Protein AF-A0A5C1AI32-F1 (afdb_monomer)

Solvent-accessible surface area (backbone atoms only — not comparable to full-atom values): 6242 Å² total; per-residue (Å²): 136,88,76,76,49,71,49,80,45,78,56,98,88,44,65,34,40,37,45,49,73,67,99,48,79,82,48,52,63,57,48,34,58,49,41,44,53,32,41,76,69,62,34,30,32,32,39,60,59,55,89,51,68,67,60,36,50,53,51,53,53,38,42,44,71,46,40,33,42,76,42,78,92,31,67,92,43,70,50,28,42,30,38,44,50,95,57,75,82,74,72,76,68,80,81,75,74,88,76,84,79,92,131

Structure (mmCIF, N/CA/C/O backbone):
data_AF-A0A5C1AI32-F1
#
_entry.id   AF-A0A5C1AI32-F1
#
loop_
_atom_site.group_PDB
_atom_site.id
_atom_site.type_symbol
_atom_site.label_atom_id
_atom_site.label_alt_id
_atom_site.label_comp_id
_atom_site.label_asym_id
_atom_site.label_entity_id
_atom_site.label_seq_id
_atom_site.pdbx_PDB_ins_code
_atom_site.Cartn_x
_atom_site.Cartn_y
_atom_site.Cartn_z
_atom_site.occupancy
_atom_site.B_iso_or_equiv
_atom_site.auth_seq_id
_atom_site.auth_comp_id
_atom_site.auth_asym_id
_atom_site.auth_atom_id
_atom_site.pdbx_PDB_model_num
ATOM 1 N N . MET A 1 1 ? 3.330 16.317 -13.501 1.00 47.47 1 MET A N 1
ATOM 2 C CA . MET A 1 1 ? 2.469 16.044 -12.332 1.00 47.47 1 MET A CA 1
ATOM 3 C C . MET A 1 1 ? 1.729 14.743 -12.610 1.00 47.47 1 MET A C 1
ATOM 5 O O . MET A 1 1 ? 0.763 14.748 -13.367 1.00 47.47 1 MET A O 1
ATOM 9 N N . LEU A 1 2 ? 2.267 13.618 -12.137 1.00 49.69 2 LEU A N 1
ATOM 10 C CA . LEU A 1 2 ? 1.591 12.323 -12.233 1.00 49.69 2 LEU A CA 1
ATOM 11 C C . LEU A 1 2 ? 0.435 12.323 -11.227 1.00 49.69 2 LEU A C 1
ATOM 13 O O . LEU A 1 2 ? 0.541 12.910 -10.159 1.00 49.69 2 LEU A O 1
ATOM 17 N N . ARG A 1 3 ? -0.708 11.748 -11.600 1.00 57.22 3 ARG A N 1
ATOM 18 C CA . ARG A 1 3 ? -1.841 11.559 -10.691 1.00 57.22 3 ARG A CA 1
ATOM 19 C C . ARG A 1 3 ? -1.962 10.067 -10.434 1.00 57.22 3 ARG A C 1
ATOM 21 O O . ARG A 1 3 ? -2.173 9.314 -11.382 1.00 57.22 3 ARG A O 1
ATOM 28 N N . LEU A 1 4 ? -1.832 9.654 -9.176 1.00 63.53 4 LEU A N 1
ATOM 29 C CA . LEU A 1 4 ? -2.193 8.300 -8.766 1.00 63.53 4 LEU A CA 1
ATOM 30 C C . LEU A 1 4 ? -3.683 8.090 -9.046 1.00 63.53 4 LEU A C 1
ATOM 32 O O . LEU A 1 4 ? -4.518 8.898 -8.630 1.00 63.53 4 LEU A O 1
ATOM 36 N N . GLN A 1 5 ? -4.022 7.018 -9.757 1.00 69.69 5 GLN A N 1
ATOM 37 C CA . GLN A 1 5 ? -5.411 6.579 -9.824 1.00 69.69 5 GLN A CA 1
ATOM 38 C C . GLN A 1 5 ? -5.733 5.847 -8.524 1.00 69.69 5 GLN A C 1
ATOM 40 O O . GLN A 1 5 ? -4.915 5.084 -8.014 1.00 69.69 5 GLN A O 1
ATOM 45 N N . SER A 1 6 ? -6.907 6.108 -7.962 1.00 64.25 6 SER A N 1
ATOM 46 C CA . SER A 1 6 ? -7.357 5.443 -6.742 1.00 64.25 6 SER A CA 1
ATOM 47 C C . SER A 1 6 ? -8.834 5.104 -6.827 1.00 64.25 6 SER A C 1
ATOM 49 O O . SER A 1 6 ? -9.605 5.821 -7.467 1.00 64.25 6 SER A O 1
ATOM 51 N N . SER A 1 7 ? -9.210 4.008 -6.182 1.00 73.31 7 SER A N 1
ATOM 52 C CA . SER A 1 7 ? -10.593 3.569 -6.022 1.00 73.31 7 SER A CA 1
ATOM 53 C C . SER A 1 7 ? -10.847 3.215 -4.563 1.00 73.31 7 SER A C 1
ATOM 55 O O . SER A 1 7 ? -9.952 2.750 -3.860 1.00 73.31 7 SER A O 1
ATOM 57 N N . ILE A 1 8 ? -12.074 3.446 -4.103 1.00 71.44 8 ILE A N 1
ATOM 58 C CA . ILE A 1 8 ? -12.522 3.005 -2.784 1.00 71.44 8 ILE A CA 1
ATOM 59 C C . ILE A 1 8 ? -13.299 1.709 -2.990 1.00 71.44 8 ILE A C 1
ATOM 61 O O . ILE A 1 8 ? -14.299 1.708 -3.708 1.00 71.44 8 ILE A O 1
ATOM 65 N N . LEU A 1 9 ? -12.835 0.631 -2.365 1.00 69.25 9 LEU A N 1
ATOM 66 C CA . LEU A 1 9 ? -13.536 -0.645 -2.310 1.00 69.25 9 LEU A CA 1
ATOM 67 C C . LEU A 1 9 ? -14.210 -0.774 -0.936 1.00 69.25 9 LEU A C 1
ATOM 69 O O . LEU A 1 9 ? -13.618 -0.425 0.087 1.00 69.25 9 LEU A O 1
ATOM 73 N N . ILE A 1 10 ? -15.454 -1.253 -0.907 1.00 68.81 10 ILE A N 1
ATOM 74 C CA . ILE A 1 10 ? -16.144 -1.630 0.332 1.00 68.81 10 ILE A CA 1
ATOM 75 C C . ILE A 1 10 ? -16.308 -3.144 0.286 1.00 68.81 10 ILE A C 1
ATOM 77 O O . ILE A 1 10 ? -17.162 -3.650 -0.440 1.00 68.81 10 ILE A O 1
ATOM 81 N N . GLU A 1 11 ? -15.485 -3.861 1.044 1.00 63.47 11 GLU A N 1
ATOM 82 C CA . GLU A 1 11 ? -15.492 -5.322 1.092 1.00 63.47 11 GLU A CA 1
ATOM 83 C C . GLU A 1 11 ? -15.722 -5.778 2.533 1.00 63.47 11 GLU A C 1
ATOM 85 O O . GLU A 1 11 ? -15.070 -5.307 3.462 1.00 63.47 11 GLU A O 1
ATOM 90 N N . GLY A 1 12 ? -16.725 -6.635 2.754 1.00 59.22 12 GLY A N 1
ATOM 91 C CA . GLY A 1 12 ? -17.034 -7.163 4.091 1.00 59.22 12 GLY A CA 1
ATOM 92 C C . GLY A 1 12 ? -17.403 -6.113 5.155 1.00 59.22 12 GLY A C 1
ATOM 93 O O . GLY A 1 12 ? -17.358 -6.420 6.342 1.00 59.22 12 GLY A O 1
ATOM 94 N N . GLY A 1 13 ? -17.756 -4.883 4.757 1.00 69.69 13 GLY A N 1
ATOM 95 C CA . GLY A 1 13 ? -18.018 -3.761 5.672 1.00 69.69 13 GLY A CA 1
ATOM 96 C C . GLY A 1 13 ? -16.775 -2.950 6.065 1.00 69.69 13 GLY A C 1
ATOM 97 O O . GLY A 1 13 ? -16.898 -1.990 6.826 1.00 69.69 13 GLY A O 1
ATOM 98 N N . GLU A 1 14 ? -15.597 -3.288 5.533 1.00 68.75 14 GLU A N 1
ATOM 99 C CA . GLU A 1 14 ? -14.359 -2.521 5.682 1.00 68.75 14 GLU A CA 1
ATOM 100 C C . GLU A 1 14 ? -14.139 -1.648 4.431 1.00 68.75 14 GLU A C 1
ATOM 102 O O . GLU A 1 14 ? -14.328 -2.089 3.296 1.00 68.75 14 GLU A O 1
ATOM 107 N N . MET A 1 15 ? -13.779 -0.376 4.631 1.00 78.38 15 MET A N 1
ATOM 108 C CA . MET A 1 15 ? -13.408 0.529 3.539 1.00 78.38 15 MET A CA 1
ATOM 109 C C . MET A 1 15 ? -11.912 0.380 3.263 1.00 78.38 15 MET A C 1
ATOM 111 O O . MET A 1 15 ? -11.101 0.681 4.138 1.00 78.38 15 MET A O 1
ATOM 115 N N . ILE A 1 16 ? -11.554 -0.036 2.050 1.00 80.44 16 ILE A N 1
ATOM 116 C CA . ILE A 1 16 ? -10.171 -0.238 1.611 1.00 80.44 16 ILE A CA 1
ATOM 117 C C . ILE A 1 16 ? -9.855 0.748 0.486 1.00 80.44 16 ILE A C 1
ATOM 119 O O . ILE A 1 16 ? -10.651 0.962 -0.431 1.00 80.44 16 ILE A O 1
ATOM 123 N N . PHE A 1 17 ? -8.691 1.390 0.572 1.00 82.50 17 PHE A N 1
ATOM 124 C CA . PHE A 1 17 ? -8.238 2.353 -0.424 1.00 82.50 17 PHE A CA 1
ATOM 125 C C . PHE A 1 17 ? -7.247 1.704 -1.390 1.00 82.50 17 PHE A C 1
ATOM 127 O O . PHE A 1 17 ? -6.081 1.503 -1.046 1.00 82.50 17 PHE A O 1
ATOM 134 N N . SER A 1 18 ? -7.683 1.403 -2.608 1.00 83.75 18 SER A N 1
ATOM 135 C CA . SER A 1 18 ? -6.826 0.784 -3.618 1.00 83.75 18 SER A CA 1
ATOM 136 C C . SER A 1 18 ? -6.118 1.866 -4.434 1.00 83.75 18 SER A C 1
ATOM 138 O O . SER A 1 18 ? -6.745 2.782 -4.975 1.00 83.75 18 SER A O 1
ATOM 140 N N . VAL A 1 19 ? -4.792 1.779 -4.509 1.00 81.81 19 VAL A N 1
ATOM 141 C CA . VAL A 1 19 ? -3.938 2.709 -5.254 1.00 81.81 19 VAL A CA 1
ATOM 142 C C . VAL A 1 19 ? -3.429 2.015 -6.500 1.00 81.81 19 VAL A C 1
ATOM 144 O O . VAL A 1 19 ? -2.903 0.914 -6.421 1.00 81.81 19 VAL A O 1
ATOM 147 N N . ASN A 1 20 ? -3.503 2.680 -7.645 1.00 79.75 20 ASN A N 1
ATOM 148 C CA . ASN A 1 20 ? -2.774 2.269 -8.831 1.00 79.75 20 ASN A CA 1
ATOM 149 C C . ASN A 1 20 ? -1.519 3.140 -8.968 1.00 79.75 20 ASN A C 1
ATOM 151 O O . ASN A 1 20 ? -1.605 4.359 -9.152 1.00 79.75 20 ASN A O 1
ATOM 155 N N . LEU A 1 21 ? -0.354 2.509 -8.832 1.00 72.75 21 LEU A N 1
ATOM 156 C CA . LEU A 1 21 ? 0.945 3.154 -8.975 1.00 72.75 21 LEU A CA 1
ATOM 157 C C . LEU A 1 21 ? 1.432 2.970 -10.414 1.00 72.75 21 LEU A C 1
ATOM 159 O O . LEU A 1 21 ? 1.770 1.846 -10.788 1.00 72.75 21 LEU A O 1
ATOM 163 N N . PRO A 1 22 ? 1.532 4.039 -11.224 1.00 66.69 22 PRO A N 1
ATOM 164 C CA . PRO A 1 22 ? 2.304 3.944 -12.450 1.00 66.69 22 PRO A CA 1
ATOM 165 C C . PRO A 1 22 ? 3.748 3.595 -12.063 1.00 66.69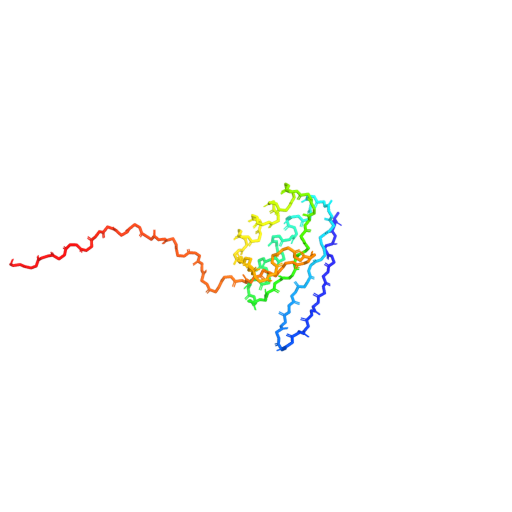 22 PRO A C 1
ATOM 167 O O . PRO A 1 22 ? 4.275 4.151 -11.100 1.00 66.69 22 PRO A O 1
ATOM 170 N N . ALA A 1 23 ? 4.380 2.667 -12.786 1.00 63.84 23 ALA A N 1
ATOM 171 C CA . ALA A 1 23 ? 5.746 2.193 -12.535 1.00 63.84 23 ALA A CA 1
ATOM 172 C C . ALA A 1 23 ? 6.795 3.297 -12.795 1.00 63.84 23 ALA A C 1
ATOM 174 O O . ALA A 1 23 ? 7.541 3.273 -13.771 1.00 63.84 23 ALA A O 1
ATOM 175 N N . LYS A 1 24 ? 6.788 4.338 -11.960 1.00 66.56 24 LYS A N 1
ATOM 176 C CA . LYS A 1 24 ? 7.624 5.536 -12.034 1.00 66.56 24 LYS A CA 1
ATOM 177 C C . LYS A 1 24 ? 7.978 5.976 -10.618 1.00 66.56 24 LYS A C 1
ATOM 179 O O . LYS A 1 24 ? 7.091 6.097 -9.774 1.00 66.56 24 LYS A O 1
ATOM 184 N N . ARG A 1 25 ? 9.254 6.294 -10.387 1.00 64.00 25 ARG A N 1
ATOM 185 C CA . ARG A 1 25 ? 9.777 6.788 -9.097 1.00 64.00 25 ARG A CA 1
ATOM 186 C C . ARG A 1 25 ? 9.077 8.043 -8.579 1.00 64.00 25 ARG A C 1
ATOM 188 O O . ARG A 1 25 ? 8.858 8.166 -7.383 1.00 64.00 25 ARG A O 1
ATOM 195 N N . GLU A 1 26 ? 8.658 8.929 -9.478 1.00 66.06 26 GLU A N 1
ATOM 196 C CA . GLU A 1 26 ? 7.915 10.156 -9.142 1.00 66.06 26 GLU A CA 1
ATOM 197 C C . GLU A 1 26 ? 6.601 9.884 -8.382 1.00 66.06 26 GLU A C 1
ATOM 199 O O . GLU A 1 26 ? 6.086 10.761 -7.700 1.00 66.06 26 GLU A O 1
ATOM 204 N N . SER A 1 27 ? 6.077 8.659 -8.448 1.00 78.00 27 SER A N 1
ATOM 205 C CA . SER A 1 27 ? 4.835 8.248 -7.783 1.00 78.00 27 SER A CA 1
ATOM 206 C C . SER A 1 27 ? 5.008 7.952 -6.284 1.00 78.00 27 SER A C 1
ATOM 208 O O . SER A 1 27 ? 4.018 7.776 -5.576 1.00 78.00 27 SER A O 1
ATOM 210 N N . ILE A 1 28 ? 6.250 7.860 -5.792 1.00 84.81 28 ILE A N 1
ATOM 211 C CA . ILE A 1 28 ? 6.560 7.488 -4.402 1.00 84.81 28 ILE A CA 1
ATOM 212 C C . ILE A 1 28 ? 6.232 8.618 -3.418 1.00 84.81 28 ILE A C 1
ATOM 214 O O . ILE A 1 28 ? 5.679 8.356 -2.348 1.00 84.81 28 ILE A O 1
ATOM 218 N N . ASP A 1 29 ? 6.513 9.871 -3.776 1.00 84.81 29 ASP A N 1
ATOM 219 C CA . ASP A 1 29 ? 6.187 11.017 -2.918 1.00 84.81 29 ASP A CA 1
ATOM 220 C C . ASP A 1 29 ? 4.667 11.197 -2.786 1.00 84.81 29 ASP A C 1
ATOM 222 O O . ASP A 1 29 ? 4.146 11.392 -1.682 1.00 84.81 29 ASP A O 1
ATOM 226 N N . ASP A 1 30 ? 3.936 11.028 -3.890 1.00 84.81 30 ASP A N 1
ATOM 227 C CA . ASP A 1 30 ? 2.471 11.039 -3.887 1.00 84.81 30 ASP A CA 1
ATOM 228 C C . ASP A 1 30 ? 1.907 9.887 -3.042 1.00 84.81 30 ASP A C 1
ATOM 230 O O . ASP A 1 30 ? 0.973 10.088 -2.256 1.00 84.81 30 ASP A O 1
ATOM 234 N N . LEU A 1 31 ? 2.508 8.693 -3.133 1.00 87.88 31 LEU A N 1
ATOM 235 C CA . LEU A 1 31 ? 2.143 7.545 -2.304 1.00 87.88 31 LEU A CA 1
ATOM 236 C C . LEU A 1 31 ? 2.350 7.841 -0.818 1.00 87.88 31 LEU A C 1
ATOM 238 O O . LEU A 1 31 ? 1.501 7.487 -0.001 1.00 87.88 31 LEU A O 1
ATOM 242 N N . PHE A 1 32 ? 3.449 8.506 -0.452 1.00 89.25 32 PHE A N 1
ATOM 243 C CA . PHE A 1 32 ? 3.720 8.884 0.933 1.00 89.25 32 PHE A CA 1
ATOM 244 C C . PHE A 1 32 ? 2.646 9.824 1.490 1.00 89.25 32 PHE A C 1
ATOM 246 O O . PHE A 1 32 ? 2.124 9.595 2.587 1.00 89.25 32 PHE A O 1
ATOM 253 N N . LEU A 1 33 ? 2.299 10.872 0.738 1.00 88.50 33 LEU A N 1
ATOM 254 C CA . LEU A 1 33 ? 1.283 11.847 1.141 1.00 88.50 33 LEU A CA 1
ATOM 255 C C . LEU A 1 33 ? -0.092 11.194 1.283 1.00 88.50 33 LEU A C 1
ATOM 257 O O . LEU A 1 33 ? -0.799 11.418 2.273 1.00 88.50 33 LEU A O 1
ATOM 261 N N . LEU A 1 34 ? -0.449 10.346 0.321 1.00 87.81 34 LEU A N 1
ATOM 262 C CA . LEU A 1 34 ? -1.697 9.601 0.332 1.00 87.81 34 LEU A CA 1
ATOM 263 C C . LEU A 1 34 ? -1.758 8.625 1.515 1.00 87.81 34 LEU A C 1
ATOM 265 O O . LEU A 1 34 ? -2.738 8.627 2.260 1.00 87.81 34 LEU A O 1
ATOM 269 N N . ALA A 1 35 ? -0.682 7.881 1.770 1.00 89.75 35 ALA A N 1
ATOM 270 C CA . ALA A 1 35 ? -0.584 6.984 2.914 1.00 89.75 35 ALA A CA 1
ATOM 271 C C . ALA A 1 35 ? -0.746 7.744 4.238 1.00 89.75 35 ALA A C 1
ATOM 273 O O . ALA A 1 35 ? -1.538 7.347 5.094 1.00 89.75 35 ALA A O 1
ATOM 274 N N . CYS A 1 36 ? -0.088 8.894 4.403 1.00 89.00 36 CYS A N 1
ATOM 275 C CA . CYS A 1 36 ? -0.267 9.729 5.594 1.00 89.00 36 CYS A CA 1
ATOM 276 C C . CYS A 1 36 ? -1.737 10.131 5.816 1.00 89.00 36 CYS A C 1
ATOM 278 O O . CYS A 1 36 ? -2.206 10.157 6.959 1.00 89.00 36 CYS A O 1
ATOM 280 N N . ARG A 1 37 ? -2.478 10.405 4.734 1.00 88.69 37 ARG A N 1
ATOM 281 C CA . ARG A 1 37 ? -3.907 10.729 4.792 1.00 88.69 37 ARG A CA 1
ATOM 282 C C . ARG A 1 37 ? -4.753 9.516 5.177 1.00 88.69 37 ARG A C 1
ATOM 284 O O . ARG A 1 37 ? -5.546 9.628 6.108 1.00 88.69 37 ARG A O 1
ATOM 291 N N . CYS A 1 38 ? -4.545 8.363 4.541 1.00 87.69 38 CYS A N 1
ATOM 292 C CA . CYS A 1 38 ? -5.247 7.119 4.873 1.00 87.69 38 CYS A CA 1
ATOM 293 C C . CYS A 1 38 ? -5.001 6.704 6.330 1.00 87.69 38 CYS A C 1
ATOM 295 O O . CYS A 1 38 ? -5.940 6.355 7.045 1.00 87.69 38 CYS A O 1
ATOM 297 N N . ARG A 1 39 ? -3.766 6.865 6.831 1.00 88.75 39 ARG A N 1
ATOM 298 C CA . ARG A 1 39 ? -3.426 6.582 8.233 1.00 88.75 39 ARG A CA 1
ATOM 299 C C . ARG A 1 39 ? -4.245 7.411 9.213 1.00 88.75 39 ARG A C 1
ATOM 301 O O . ARG A 1 39 ? -4.665 6.885 10.239 1.00 88.75 39 ARG A O 1
ATOM 308 N N . ARG A 1 40 ? -4.465 8.699 8.924 1.00 86.31 40 ARG A N 1
ATOM 309 C CA . ARG A 1 40 ? -5.247 9.595 9.796 1.00 86.31 40 ARG A CA 1
ATOM 310 C C . ARG A 1 40 ? -6.670 9.080 10.019 1.00 86.31 40 ARG A C 1
ATOM 312 O O . ARG A 1 40 ? -7.227 9.312 11.085 1.00 86.31 40 ARG A O 1
ATOM 319 N N . HIS A 1 41 ? -7.222 8.381 9.034 1.00 84.88 41 HIS A N 1
ATOM 320 C CA . HIS A 1 41 ? -8.563 7.805 9.076 1.00 84.88 41 HIS A CA 1
ATOM 321 C C . HIS A 1 41 ? -8.565 6.302 9.384 1.00 84.88 41 HIS A C 1
ATOM 323 O O . HIS A 1 41 ? -9.622 5.686 9.336 1.00 84.88 41 HIS A O 1
ATOM 329 N N . LEU A 1 42 ? -7.403 5.720 9.710 1.00 86.75 42 LEU A N 1
ATOM 330 C CA . LEU A 1 42 ? -7.223 4.282 9.925 1.00 86.75 42 LEU A CA 1
ATOM 331 C C . LEU A 1 42 ? -7.724 3.422 8.750 1.00 86.75 42 LEU A C 1
ATOM 333 O O . LEU A 1 42 ? -8.159 2.294 8.952 1.00 86.75 42 LEU A O 1
ATOM 337 N N . ILE A 1 43 ? -7.611 3.941 7.526 1.00 87.38 43 ILE A N 1
ATOM 338 C CA . ILE A 1 43 ? -8.045 3.255 6.306 1.00 87.38 43 ILE A CA 1
ATOM 339 C C . ILE A 1 43 ? -6.906 2.346 5.807 1.00 87.38 43 ILE A C 1
ATOM 341 O O . ILE A 1 43 ? -5.801 2.852 5.564 1.00 87.38 43 ILE A O 1
ATOM 345 N N . PRO A 1 44 ? -7.133 1.026 5.660 1.00 89.19 44 PRO A N 1
ATOM 346 C CA . PRO A 1 44 ? -6.222 0.122 4.966 1.00 89.19 44 PRO A CA 1
ATOM 347 C C . PRO A 1 44 ? -6.033 0.514 3.502 1.00 89.19 44 PRO A C 1
ATOM 349 O O . PRO A 1 44 ? -6.933 1.062 2.866 1.00 89.19 44 PRO A O 1
ATOM 352 N N . MET A 1 45 ? -4.866 0.201 2.955 1.00 89.25 45 MET A N 1
ATOM 353 C CA . MET A 1 45 ? -4.540 0.469 1.561 1.00 89.25 45 MET A CA 1
ATOM 354 C C . MET A 1 45 ? -4.177 -0.805 0.818 1.00 89.25 45 MET A C 1
ATOM 356 O O . MET A 1 45 ? -3.430 -1.623 1.342 1.00 89.25 45 MET A O 1
ATOM 360 N N . GLU A 1 46 ? -4.617 -0.920 -0.426 1.00 89.38 46 GLU A N 1
ATOM 361 C CA . GLU A 1 46 ? -4.092 -1.904 -1.368 1.00 89.38 46 GLU A CA 1
ATOM 362 C C . GLU A 1 46 ? -3.132 -1.232 -2.327 1.00 89.38 46 GLU A C 1
ATOM 364 O O . GLU A 1 46 ? -3.430 -0.190 -2.917 1.00 89.38 46 GLU A O 1
ATOM 369 N N . VAL A 1 47 ? -1.958 -1.831 -2.464 1.00 87.81 47 VAL A N 1
ATOM 370 C CA . VAL A 1 47 ? -0.865 -1.283 -3.253 1.00 87.81 47 VAL A CA 1
ATOM 371 C C . VAL A 1 47 ? -0.356 -2.381 -4.184 1.00 87.81 47 VAL A C 1
ATOM 373 O O . VAL A 1 47 ? -0.102 -3.486 -3.701 1.00 87.81 47 VAL A O 1
ATOM 376 N N . PRO A 1 48 ? -0.211 -2.126 -5.497 1.00 85.88 48 PRO A N 1
ATOM 377 C CA . PRO A 1 48 ? 0.317 -3.111 -6.430 1.00 85.88 48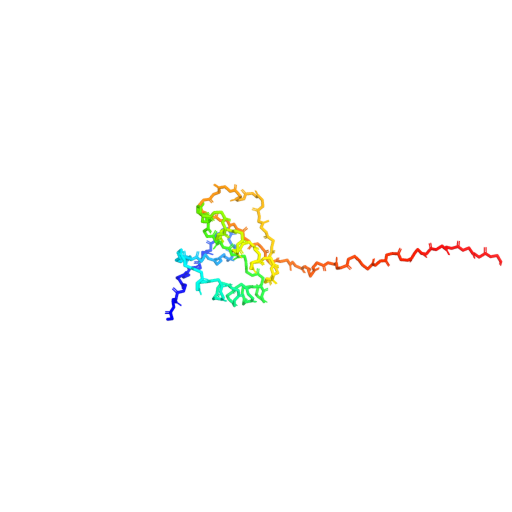 PRO A CA 1
ATOM 378 C C . PRO A 1 48 ? 1.726 -3.523 -6.014 1.00 85.88 48 PRO A C 1
ATOM 380 O O . PRO A 1 48 ? 2.513 -2.677 -5.583 1.00 85.88 48 PRO A O 1
ATOM 383 N N . SER A 1 49 ? 2.038 -4.810 -6.156 1.00 82.00 49 SER A N 1
ATOM 384 C CA . SER A 1 49 ? 3.381 -5.347 -5.937 1.00 82.00 49 SER A CA 1
ATOM 385 C C . SER A 1 49 ? 4.175 -5.226 -7.240 1.00 82.00 49 SER A C 1
ATOM 387 O O . SER A 1 49 ? 3.882 -5.957 -8.185 1.00 82.00 49 SER A O 1
ATOM 389 N N . PRO A 1 50 ? 5.134 -4.289 -7.363 1.00 81.19 50 PRO A N 1
ATOM 390 C CA . PRO A 1 50 ? 5.874 -4.126 -8.606 1.00 81.19 50 PRO A CA 1
ATOM 391 C C . PRO A 1 50 ? 6.857 -5.284 -8.812 1.00 81.19 50 PRO A C 1
ATOM 393 O O . PRO A 1 50 ? 7.498 -5.727 -7.855 1.00 81.19 50 PRO A O 1
ATOM 396 N N . ASP A 1 51 ? 7.031 -5.712 -10.065 1.00 81.88 51 ASP A N 1
ATOM 397 C CA . ASP A 1 51 ? 8.001 -6.756 -10.435 1.00 81.88 51 ASP A CA 1
ATOM 398 C C . ASP A 1 51 ? 9.456 -6.308 -10.215 1.00 81.88 51 ASP A C 1
ATOM 400 O O . ASP A 1 51 ? 10.333 -7.114 -9.896 1.00 81.88 51 ASP A O 1
ATOM 404 N N . ASP A 1 52 ? 9.712 -5.004 -10.347 1.00 85.62 52 ASP A N 1
ATOM 405 C CA . ASP A 1 52 ? 11.008 -4.395 -10.064 1.00 85.62 52 ASP A CA 1
ATOM 406 C C . ASP A 1 52 ? 11.298 -4.432 -8.553 1.00 85.62 52 ASP A C 1
ATOM 408 O O . ASP A 1 52 ? 10.609 -3.811 -7.736 1.00 85.62 52 ASP A O 1
ATOM 412 N N . ALA A 1 53 ? 12.349 -5.165 -8.178 1.00 84.94 53 ALA A N 1
ATOM 413 C CA . ALA A 1 53 ? 12.726 -5.382 -6.788 1.00 84.94 53 ALA A CA 1
ATOM 414 C C . ALA A 1 53 ? 13.163 -4.099 -6.060 1.00 84.94 53 ALA A C 1
ATOM 416 O O . ALA A 1 53 ? 12.878 -3.967 -4.863 1.00 84.94 53 ALA A O 1
ATOM 417 N N . ASP A 1 54 ? 13.821 -3.167 -6.753 1.00 85.94 54 ASP A N 1
ATOM 418 C CA . ASP A 1 54 ? 14.268 -1.8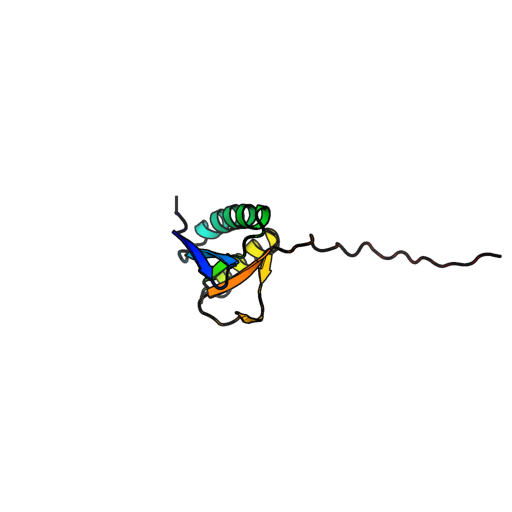99 -6.176 1.00 85.94 54 ASP A CA 1
ATOM 419 C C . ASP A 1 54 ? 13.073 -0.972 -5.964 1.00 85.94 54 ASP A C 1
ATOM 421 O O . ASP A 1 54 ? 12.893 -0.424 -4.872 1.00 85.94 54 ASP A O 1
ATOM 425 N N . PHE A 1 55 ? 12.184 -0.879 -6.954 1.00 84.56 55 PHE A N 1
ATOM 426 C CA . PHE A 1 55 ? 10.964 -0.083 -6.831 1.00 84.56 55 PHE A CA 1
ATOM 427 C C . PHE A 1 55 ? 10.024 -0.642 -5.753 1.00 84.56 55 PHE A C 1
ATOM 429 O O . PHE A 1 55 ? 9.494 0.105 -4.927 1.00 84.56 55 PHE A O 1
ATOM 436 N N . ARG A 1 56 ? 9.889 -1.969 -5.662 1.00 86.19 56 ARG A N 1
ATOM 437 C CA . ARG A 1 56 ? 9.151 -2.635 -4.578 1.00 86.19 56 ARG A CA 1
ATOM 438 C C . ARG A 1 56 ? 9.725 -2.294 -3.201 1.00 86.19 56 ARG A C 1
ATOM 440 O O . ARG A 1 56 ? 8.969 -2.073 -2.251 1.00 86.19 56 ARG A O 1
ATOM 447 N N . ARG A 1 57 ? 11.054 -2.221 -3.075 1.00 88.25 57 ARG A N 1
ATOM 448 C CA . ARG A 1 57 ? 11.721 -1.829 -1.826 1.00 88.25 57 ARG A CA 1
ATOM 449 C C . ARG A 1 57 ? 11.436 -0.368 -1.471 1.00 88.25 57 ARG A C 1
ATOM 451 O O . ARG A 1 57 ? 11.164 -0.088 -0.302 1.00 88.25 57 ARG A O 1
ATOM 458 N N . GLU A 1 58 ? 11.454 0.539 -2.447 1.00 89.38 58 GLU A N 1
ATOM 459 C CA . GLU A 1 58 ? 11.095 1.954 -2.260 1.00 89.38 58 GLU A CA 1
ATOM 460 C C . GLU A 1 58 ? 9.638 2.109 -1.778 1.00 89.38 58 GLU A C 1
ATOM 462 O O . GLU A 1 58 ? 9.380 2.804 -0.789 1.00 89.38 58 GLU A O 1
ATOM 467 N N . VAL A 1 59 ? 8.691 1.390 -2.394 1.00 89.06 59 VAL A N 1
ATOM 468 C CA . VAL A 1 59 ? 7.276 1.350 -1.976 1.00 89.06 59 VAL A CA 1
ATOM 469 C C . VAL A 1 59 ? 7.141 0.862 -0.529 1.00 89.06 59 VAL A C 1
ATOM 471 O O . VAL A 1 59 ? 6.519 1.529 0.304 1.00 89.06 59 VAL A O 1
ATOM 474 N N . GLN A 1 60 ? 7.780 -0.261 -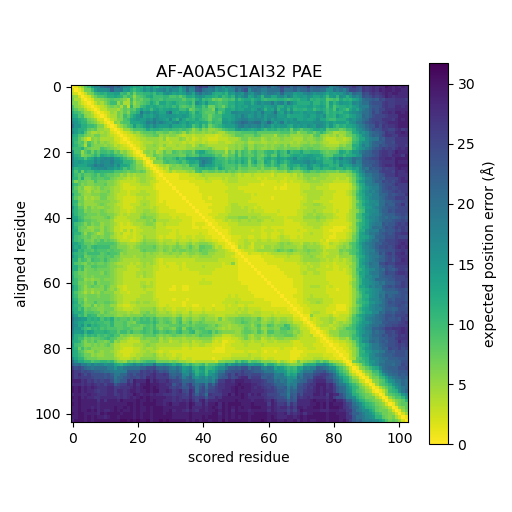0.187 1.00 90.06 60 GLN A N 1
ATOM 475 C CA . GLN A 1 60 ? 7.744 -0.824 1.165 1.00 90.06 60 GLN A CA 1
ATOM 476 C C . GLN A 1 60 ? 8.311 0.140 2.215 1.00 90.06 60 GLN A C 1
ATOM 478 O O . GLN A 1 60 ? 7.723 0.310 3.291 1.00 90.06 60 GLN A O 1
ATOM 483 N N . GLN A 1 61 ? 9.451 0.773 1.932 1.00 91.44 61 GLN A N 1
ATOM 484 C CA . GLN A 1 61 ? 10.055 1.756 2.832 1.00 91.44 61 GLN A CA 1
ATOM 485 C C . GLN A 1 61 ? 9.136 2.960 3.038 1.00 91.44 61 GLN A C 1
ATOM 487 O O . GLN A 1 61 ? 8.967 3.421 4.169 1.00 91.44 61 GLN A O 1
ATOM 492 N N . THR A 1 62 ? 8.493 3.419 1.969 1.00 91.31 62 THR A N 1
ATOM 493 C CA . THR A 1 62 ? 7.588 4.569 1.984 1.00 91.31 62 THR A CA 1
ATOM 494 C C . THR A 1 62 ? 6.356 4.316 2.842 1.00 91.31 62 THR A C 1
ATOM 496 O O . THR A 1 62 ? 6.055 5.108 3.737 1.00 91.31 62 THR A O 1
ATOM 499 N N . LEU A 1 63 ? 5.687 3.177 2.655 1.00 91.62 63 LEU A N 1
ATOM 500 C CA . LEU A 1 63 ? 4.509 2.798 3.441 1.00 91.62 63 LEU A CA 1
ATOM 501 C C . LEU A 1 63 ? 4.865 2.545 4.910 1.00 91.62 63 LEU A C 1
ATOM 503 O O . LEU A 1 63 ? 4.158 2.990 5.818 1.00 91.62 63 LEU A O 1
ATOM 507 N N . THR A 1 64 ? 6.015 1.916 5.164 1.00 91.19 64 THR A N 1
ATOM 508 C CA . THR A 1 64 ? 6.525 1.721 6.529 1.00 91.19 64 THR A CA 1
ATOM 509 C C . THR A 1 64 ? 6.795 3.062 7.215 1.00 91.19 64 THR A C 1
ATOM 511 O O . THR A 1 64 ? 6.385 3.258 8.361 1.00 91.19 64 THR A O 1
ATOM 514 N N . ARG A 1 65 ? 7.427 4.012 6.513 1.00 91.25 65 ARG A N 1
ATOM 515 C CA . ARG A 1 65 ? 7.683 5.375 7.004 1.00 91.25 65 ARG A CA 1
ATOM 516 C C . ARG A 1 65 ? 6.386 6.147 7.248 1.00 91.25 65 ARG A C 1
ATOM 518 O O . ARG A 1 65 ? 6.294 6.867 8.240 1.00 91.25 65 ARG A O 1
ATOM 525 N N . ALA A 1 66 ? 5.383 5.978 6.387 1.00 89.44 66 ALA A N 1
ATOM 526 C CA . ALA A 1 66 ? 4.058 6.565 6.574 1.00 89.44 66 ALA A CA 1
ATOM 527 C C . ALA A 1 66 ? 3.341 5.987 7.808 1.00 89.44 66 ALA A C 1
ATOM 529 O O . ALA A 1 66 ? 2.502 6.662 8.399 1.00 89.44 66 ALA A O 1
ATOM 530 N N . GLY A 1 67 ? 3.724 4.794 8.273 1.00 91.00 67 GLY A N 1
ATOM 531 C CA . GLY A 1 67 ? 3.197 4.161 9.483 1.00 91.00 67 GLY A CA 1
ATOM 532 C C . GLY A 1 67 ? 2.260 2.990 9.204 1.00 91.00 67 GLY A C 1
ATOM 533 O O . GLY A 1 67 ? 1.412 2.685 10.039 1.00 91.00 67 GLY A O 1
ATOM 534 N N . PHE A 1 68 ? 2.404 2.339 8.053 1.00 91.94 68 PHE A N 1
ATOM 535 C CA . PHE A 1 68 ? 1.685 1.116 7.718 1.00 91.94 68 PHE A CA 1
ATOM 536 C C . PHE A 1 68 ? 2.510 -0.128 8.063 1.00 91.94 68 PHE A C 1
ATOM 538 O O . PHE A 1 68 ? 3.732 -0.092 8.247 1.00 91.94 68 PHE A O 1
ATOM 545 N N . ALA A 1 69 ? 1.818 -1.248 8.206 1.00 90.19 69 ALA A N 1
ATOM 546 C CA . ALA A 1 69 ? 2.384 -2.580 8.256 1.00 90.19 69 ALA A CA 1
ATOM 547 C C . ALA A 1 69 ? 1.774 -3.397 7.119 1.00 90.19 69 ALA A C 1
ATOM 549 O O . ALA A 1 69 ? 0.574 -3.312 6.865 1.00 90.19 69 ALA A O 1
ATOM 550 N N . ARG A 1 70 ? 2.613 -4.169 6.435 1.00 87.94 70 ARG A N 1
ATOM 551 C CA . ARG A 1 70 ? 2.176 -5.088 5.388 1.00 87.94 70 ARG A CA 1
ATOM 552 C C . ARG A 1 70 ? 1.375 -6.224 6.017 1.00 87.94 70 ARG A C 1
ATOM 554 O O . ARG A 1 70 ? 1.789 -6.756 7.050 1.00 87.94 70 ARG A O 1
ATOM 561 N N . ASP A 1 71 ? 0.267 -6.587 5.395 1.00 87.81 71 ASP A N 1
ATOM 562 C CA . ASP A 1 71 ? -0.502 -7.767 5.758 1.00 87.81 71 ASP A CA 1
ATOM 563 C C . ASP A 1 71 ? 0.132 -9.004 5.111 1.00 87.81 71 ASP A C 1
ATOM 565 O O . ASP A 1 71 ? 0.133 -9.160 3.888 1.00 87.81 71 ASP A O 1
ATOM 569 N N . TRP A 1 72 ? 0.700 -9.884 5.939 1.00 81.38 72 TRP A N 1
ATOM 570 C CA . TRP A 1 72 ? 1.399 -11.085 5.477 1.00 81.38 72 TRP A CA 1
ATOM 571 C C . TRP A 1 72 ? 0.485 -12.081 4.761 1.00 81.38 72 TRP A C 1
ATOM 573 O O . TRP A 1 72 ? 0.987 -12.897 3.995 1.00 81.38 72 TRP A O 1
ATOM 583 N N . SER A 1 73 ? -0.834 -11.992 4.961 1.00 81.94 73 SER A N 1
ATOM 584 C CA . SER A 1 73 ? -1.810 -12.839 4.268 1.00 81.94 73 SER A CA 1
ATOM 585 C C . SER A 1 73 ? -1.940 -12.528 2.771 1.00 81.94 73 SER A C 1
ATOM 587 O O . SER A 1 73 ? -2.430 -13.364 2.019 1.00 81.94 73 SER A O 1
ATOM 589 N N . THR A 1 74 ? -1.470 -11.355 2.331 1.00 77.44 74 THR A N 1
ATOM 590 C CA . THR A 1 74 ? -1.607 -10.876 0.941 1.00 77.44 74 THR A CA 1
ATOM 591 C C . THR A 1 74 ? -0.282 -10.811 0.182 1.00 77.44 74 THR A C 1
ATOM 593 O O . THR A 1 74 ? -0.225 -10.348 -0.953 1.00 77.44 74 THR A O 1
ATOM 596 N N . VAL A 1 75 ? 0.809 -11.275 0.797 1.00 79.12 75 VAL A N 1
ATOM 597 C CA . VAL A 1 75 ? 2.141 -11.253 0.182 1.00 79.12 75 VAL A CA 1
ATOM 598 C C . VAL A 1 75 ? 2.201 -12.235 -0.985 1.00 79.12 75 VAL A C 1
ATOM 600 O O . VAL A 1 75 ? 1.894 -13.411 -0.824 1.00 79.12 75 VAL A O 1
ATOM 603 N N . GLY A 1 76 ? 2.661 -11.756 -2.143 1.00 74.38 76 GLY A N 1
ATOM 604 C CA . GLY A 1 76 ? 2.743 -12.551 -3.374 1.00 74.38 76 GLY A CA 1
ATOM 605 C C . GLY A 1 76 ? 1.527 -12.406 -4.293 1.00 74.38 76 GLY A C 1
ATOM 606 O O . GLY A 1 76 ? 1.551 -12.935 -5.401 1.00 74.38 76 GLY A O 1
ATOM 607 N N . ASN A 1 77 ? 0.505 -11.656 -3.873 1.00 83.00 77 ASN A N 1
ATOM 608 C CA . ASN A 1 77 ? -0.593 -11.249 -4.743 1.00 83.00 77 ASN A CA 1
ATOM 609 C C . ASN A 1 77 ? -0.184 -10.055 -5.621 1.00 83.00 77 ASN A C 1
ATOM 611 O O . ASN A 1 77 ? 0.733 -9.302 -5.290 1.00 83.00 77 ASN A O 1
ATOM 615 N N . ALA A 1 78 ? -0.918 -9.840 -6.719 1.00 82.12 78 ALA A N 1
ATOM 616 C CA . ALA A 1 78 ? -0.736 -8.669 -7.584 1.00 82.12 78 ALA A CA 1
ATOM 617 C C . ALA A 1 78 ? -0.924 -7.341 -6.822 1.00 82.12 78 ALA A C 1
ATOM 619 O O . ALA A 1 78 ? -0.265 -6.347 -7.125 1.00 82.12 78 ALA A O 1
ATOM 620 N N . TYR A 1 79 ? -1.787 -7.353 -5.804 1.00 83.19 79 TYR A N 1
ATOM 621 C CA . TYR A 1 79 ? -1.997 -6.264 -4.860 1.00 83.19 79 TYR A CA 1
ATOM 622 C C . TYR A 1 79 ? -1.775 -6.766 -3.443 1.00 83.19 79 TYR A C 1
ATOM 624 O O . TYR A 1 79 ? -2.246 -7.836 -3.066 1.00 83.19 79 TYR A O 1
ATOM 632 N N . GLU A 1 80 ? -1.075 -5.966 -2.656 1.00 88.00 80 GLU A N 1
ATOM 633 C CA . GLU A 1 80 ? -0.779 -6.266 -1.267 1.00 88.00 80 GLU A CA 1
ATOM 634 C C . GLU A 1 80 ? -1.483 -5.268 -0.368 1.00 88.00 80 GLU A C 1
ATOM 636 O O . GLU A 1 80 ? -1.475 -4.057 -0.620 1.00 88.00 80 GLU A O 1
ATOM 641 N N . THR A 1 81 ? -2.060 -5.774 0.714 1.00 89.06 81 THR A N 1
ATOM 642 C CA . THR A 1 81 ? -2.757 -4.952 1.689 1.00 89.06 81 THR A CA 1
ATOM 643 C C . THR A 1 81 ? -1.777 -4.428 2.733 1.00 89.06 81 THR A C 1
ATOM 645 O O . THR A 1 81 ? -0.938 -5.140 3.289 1.00 89.06 81 THR A O 1
ATOM 648 N N . TRP A 1 82 ? -1.909 -3.146 3.034 1.00 92.06 82 TRP A N 1
ATOM 649 C CA . TRP A 1 82 ? -1.146 -2.413 4.026 1.00 92.06 82 TRP A CA 1
ATOM 650 C C . TRP A 1 82 ? -2.116 -1.834 5.041 1.00 92.06 82 TRP A C 1
ATOM 652 O O . TRP A 1 82 ? -2.989 -1.032 4.710 1.00 92.06 82 TRP A O 1
ATOM 662 N N . ARG A 1 83 ? -1.950 -2.211 6.307 1.00 90.69 83 ARG A N 1
ATOM 663 C CA . ARG A 1 83 ? -2.809 -1.759 7.402 1.00 90.69 83 ARG A CA 1
ATOM 664 C C . ARG A 1 83 ? -2.114 -0.660 8.211 1.00 90.69 83 ARG A C 1
ATOM 666 O O . ARG A 1 83 ? -0.920 -0.780 8.506 1.00 90.69 83 ARG A O 1
ATOM 673 N N . PRO A 1 84 ? -2.811 0.426 8.580 1.00 90.75 84 PRO A N 1
ATOM 674 C CA . PRO A 1 84 ? -2.231 1.468 9.415 1.00 90.75 84 PRO A CA 1
ATOM 675 C C . PRO A 1 84 ? -1.895 0.893 10.792 1.00 90.75 84 PRO A C 1
ATOM 677 O O . PRO A 1 84 ? -2.698 0.197 11.411 1.00 90.75 84 PRO A O 1
ATOM 680 N N . ARG A 1 85 ? -0.695 1.182 11.299 1.00 84.62 85 ARG A N 1
ATOM 681 C CA . ARG A 1 85 ? -0.300 0.737 12.637 1.00 84.62 85 ARG A CA 1
ATOM 682 C C . ARG A 1 85 ? -1.106 1.515 13.675 1.00 84.62 85 ARG A C 1
ATOM 684 O O . ARG A 1 85 ? -0.933 2.722 13.819 1.00 84.62 85 ARG A O 1
ATOM 691 N N . SER A 1 86 ? -1.932 0.817 14.452 1.00 67.06 86 SER A N 1
ATOM 692 C CA . SER A 1 86 ? -2.747 1.411 15.527 1.00 67.06 86 SER A CA 1
ATOM 693 C C . SER A 1 86 ? -1.915 1.961 16.697 1.00 67.06 86 SER A C 1
ATOM 695 O O . SER A 1 86 ? -2.435 2.676 17.549 1.00 67.06 86 SER A O 1
ATOM 697 N N . LYS A 1 87 ? -0.613 1.648 16.752 1.00 53.91 87 LYS A N 1
ATOM 698 C CA . LYS A 1 87 ? 0.364 2.245 17.670 1.00 53.91 87 LYS A CA 1
ATOM 699 C C . LYS A 1 87 ? 1.604 2.667 16.877 1.00 53.91 87 LYS A C 1
ATOM 701 O O . LYS A 1 87 ? 2.051 1.888 16.028 1.00 53.91 87 LYS A O 1
ATOM 706 N N . PRO A 1 88 ? 2.209 3.841 17.152 1.00 47.94 88 PRO A N 1
ATOM 707 C CA . PRO A 1 88 ? 3.565 4.102 16.681 1.00 47.94 88 PRO A CA 1
ATOM 708 C C . PRO A 1 88 ? 4.455 2.937 17.136 1.00 47.94 88 PRO A C 1
ATOM 710 O O . PRO A 1 88 ? 4.177 2.365 18.197 1.00 47.94 88 PRO A O 1
ATOM 713 N N . PRO A 1 89 ? 5.483 2.533 16.362 1.00 44.47 89 PRO A N 1
ATOM 714 C CA . PRO A 1 89 ? 6.422 1.537 16.850 1.00 44.47 89 PRO A CA 1
ATOM 715 C C . PRO A 1 89 ? 6.894 2.030 18.212 1.00 44.47 89 PRO A C 1
ATOM 717 O O . PRO A 1 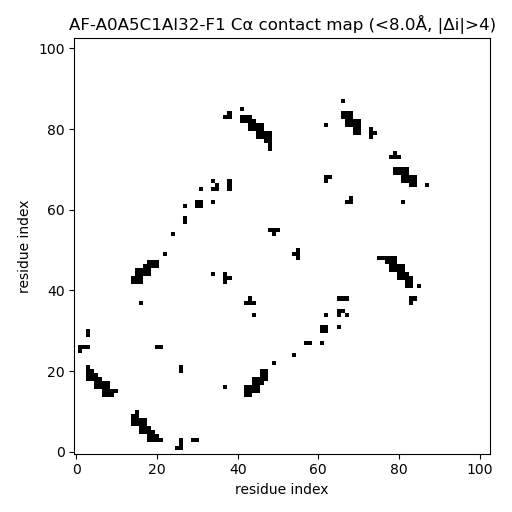89 ? 7.453 3.124 18.311 1.00 44.47 89 PRO A O 1
ATOM 720 N N . ILE A 1 90 ? 6.574 1.273 19.264 1.00 51.16 90 ILE A N 1
ATOM 721 C CA . ILE A 1 90 ? 7.116 1.520 20.589 1.00 51.16 90 ILE A CA 1
ATOM 722 C C . ILE A 1 90 ? 8.615 1.440 20.347 1.00 51.16 90 ILE A C 1
ATOM 724 O O . ILE A 1 90 ? 9.146 0.355 20.122 1.00 51.16 90 ILE A O 1
ATOM 728 N N . ARG A 1 91 ? 9.292 2.594 20.287 1.00 48.97 91 ARG A N 1
ATOM 729 C CA . ARG A 1 91 ? 10.729 2.633 20.506 1.00 48.97 91 ARG A CA 1
ATOM 730 C C . ARG A 1 91 ? 10.862 1.960 21.852 1.00 48.97 91 ARG A C 1
ATOM 732 O O . ARG A 1 91 ? 10.426 2.532 22.847 1.00 48.97 91 ARG A O 1
ATOM 739 N N . SER A 1 92 ? 11.334 0.720 21.856 1.00 48.12 92 SER A N 1
ATOM 740 C CA . SER A 1 92 ? 11.707 0.013 23.063 1.00 48.12 92 SER A CA 1
ATOM 741 C C . SER A 1 92 ? 12.646 0.964 23.791 1.00 48.12 92 SER A C 1
ATOM 743 O O . SER A 1 92 ? 13.794 1.132 23.384 1.00 48.12 92 SER A O 1
ATOM 745 N N . ALA A 1 93 ? 12.131 1.700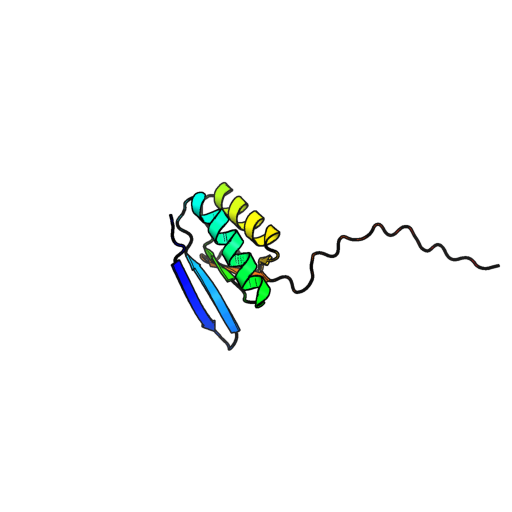 24.777 1.00 52.84 93 ALA A N 1
ATOM 746 C CA . ALA A 1 93 ? 12.975 2.506 25.632 1.00 52.84 93 ALA A CA 1
ATOM 747 C C . ALA A 1 93 ? 14.003 1.530 26.216 1.00 52.84 93 ALA A C 1
ATOM 749 O O . ALA A 1 93 ? 13.620 0.402 26.557 1.00 52.84 93 ALA A O 1
ATOM 750 N N . PRO A 1 94 ? 15.294 1.890 26.283 1.00 47.62 94 PRO A N 1
ATOM 751 C CA . PRO A 1 94 ? 16.265 1.013 26.905 1.00 47.62 94 PRO A CA 1
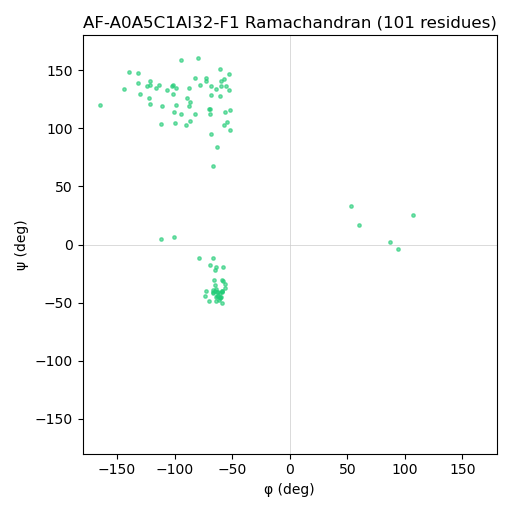ATOM 752 C C . PRO A 1 94 ? 15.769 0.734 28.324 1.00 47.62 94 PRO A C 1
ATOM 754 O O . PRO A 1 94 ? 15.656 1.649 29.140 1.00 47.62 94 PRO A O 1
ATOM 757 N N . ARG A 1 95 ? 15.415 -0.527 28.606 1.00 54.34 95 ARG A N 1
ATOM 758 C CA . ARG A 1 95 ? 15.162 -1.013 29.964 1.00 54.34 95 ARG A CA 1
ATOM 759 C C . ARG A 1 95 ? 16.487 -0.889 30.720 1.00 54.34 95 ARG A C 1
ATOM 761 O O . ARG A 1 95 ? 17.244 -1.849 30.802 1.00 54.34 95 ARG A O 1
ATOM 768 N N . LYS A 1 96 ? 16.794 0.294 31.260 1.00 48.69 96 LYS A N 1
ATOM 769 C CA . LYS A 1 96 ? 17.688 0.378 32.414 1.00 48.69 96 LYS A CA 1
ATOM 770 C C . LYS A 1 96 ? 16.911 -0.228 33.573 1.00 48.69 96 LYS A C 1
ATOM 772 O O . LYS A 1 96 ? 15.837 0.250 33.927 1.00 48.69 96 LYS A O 1
ATOM 777 N N . GLY A 1 97 ? 17.407 -1.377 34.020 1.00 47.34 97 GLY A N 1
ATOM 778 C CA . GLY A 1 97 ? 16.733 -2.282 34.932 1.00 47.34 97 GLY A CA 1
ATOM 779 C C . GLY A 1 97 ? 16.240 -1.594 36.196 1.00 47.34 97 GLY A C 1
ATOM 780 O O . GLY A 1 97 ? 16.980 -0.882 36.869 1.00 47.34 97 GLY A O 1
ATOM 781 N N . ALA A 1 98 ? 14.991 -1.883 36.540 1.00 55.00 98 ALA A N 1
ATOM 782 C CA . ALA A 1 98 ? 14.567 -1.874 37.923 1.00 55.00 98 ALA A CA 1
ATOM 783 C C . ALA A 1 98 ? 15.274 -3.044 38.624 1.00 55.00 98 ALA A C 1
ATOM 785 O O . ALA A 1 98 ? 14.815 -4.182 38.553 1.00 55.00 98 ALA A O 1
ATOM 786 N N . ALA A 1 99 ? 16.406 -2.773 39.270 1.00 54.72 99 ALA A N 1
ATOM 787 C CA . ALA A 1 99 ? 16.899 -3.625 40.340 1.00 54.72 99 ALA A CA 1
ATOM 788 C C . ALA A 1 99 ? 16.306 -3.091 41.650 1.00 54.72 99 ALA A C 1
ATOM 790 O O . ALA A 1 99 ? 16.716 -2.050 42.158 1.00 54.72 99 ALA A O 1
ATOM 791 N N . LYS A 1 100 ? 15.284 -3.790 42.152 1.00 50.78 100 LYS A N 1
ATOM 792 C CA . LYS A 1 100 ? 14.856 -3.718 43.553 1.00 50.78 100 LYS A CA 1
ATOM 793 C C . LYS A 1 100 ? 16.037 -4.084 44.457 1.00 50.78 100 LYS A C 1
ATOM 795 O O . LYS A 1 100 ? 16.684 -5.089 44.186 1.00 50.78 100 LYS A O 1
ATOM 800 N N . ALA A 1 101 ? 16.166 -3.407 45.591 1.00 42.25 101 ALA A N 1
ATOM 801 C CA . A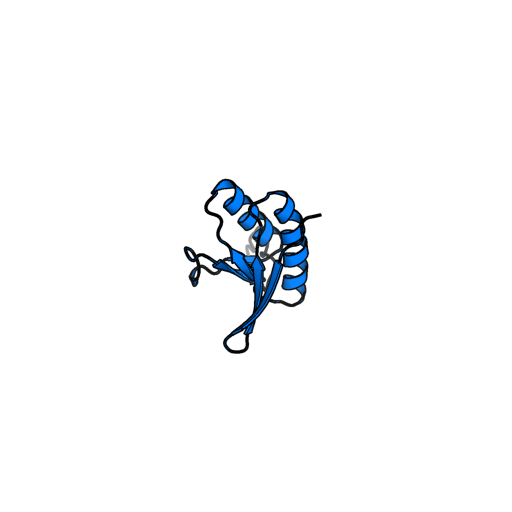LA A 1 101 ? 16.238 -4.069 46.895 1.00 42.25 101 ALA A CA 1
ATOM 802 C C . ALA A 1 101 ? 16.008 -3.020 47.989 1.00 42.25 101 ALA A C 1
ATOM 804 O O . ALA A 1 101 ? 16.735 -2.037 48.065 1.00 42.25 101 ALA A O 1
ATOM 805 N N . GLY A 1 102 ? 14.964 -3.221 48.792 1.00 45.09 102 GLY A N 1
ATOM 806 C CA . GLY A 1 102 ? 14.884 -2.614 50.112 1.00 45.09 102 GLY A CA 1
ATOM 807 C C . GLY A 1 102 ? 15.681 -3.456 51.105 1.00 45.09 102 GLY A C 1
ATOM 808 O O . GLY A 1 102 ? 15.679 -4.684 50.993 1.00 45.09 102 GLY A O 1
ATOM 809 N N . ALA A 1 103 ? 16.330 -2.773 52.039 1.00 41.88 103 ALA A N 1
ATOM 810 C CA . ALA A 1 103 ? 16.609 -3.173 53.413 1.00 41.88 103 ALA A CA 1
ATOM 811 C C . ALA A 1 103 ? 16.945 -1.888 54.177 1.00 41.88 103 ALA A C 1
ATOM 813 O O . ALA A 1 103 ? 17.750 -1.098 53.634 1.00 41.88 103 ALA A O 1
#

pLDDT: mean 75.76, std 15.25, range [41.88, 92.06]

Sequence (103 aa):
MLRLQSSILIEGGEMIFSVNLPAKRESIDDLFLLACRCRRHLIPMEVPSPDDADFRREVQQTLTRAGFARDWSTVGNAYETWRPRSKPPIRSAPRKGAAKAGA

Secondary structure (DSSP, 8-state):
----EEEEEEETTEEEEEEE--SSTTHHHHHHHHHHHHHHTT--EEEE--S-HHHHHHHHHHHHHHTEEE-GGGTTSSEEEEEEPSS---------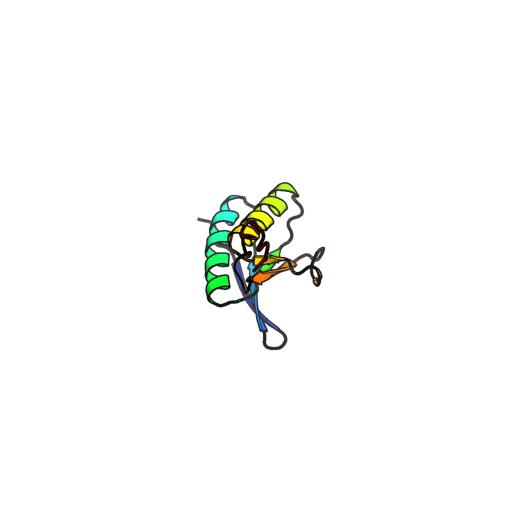-------

Nearest PDB structures (foldseek):
  1vc1-assembly1_B  TM=5.394E-01  e=1.005E+00  Thermotoga maritima
  6m36-assembly1_F  TM=5.088E-01  e=1.005E+00  Bacillus subtilis subsp. subtilis str. 168
  6m36-assembly1_H  TM=5.161E-01  e=1.005E+00  Bacillus subtilis subsp. subtilis str. 168
  1sbo-assembly1_A  TM=5.408E-01  e=1.213E+00  Thermotoga maritima
  3gku-assembly1_A  TM=4.206E-01  e=7.340E-01  [Clostridium] symbiosum ATCC 14940

Organism: NCBI:txid2598579

Radius of gyration: 17.63 Å; Cα contacts (8 Å, |Δi|>4): 140; chains: 1; bounding box: 36×29×66 Å

Foldseek 3Di:
DDDWDWDWDQDPNATEIETDADPDPVCLVVLLVVLLVCLVVQHKYKYFQDPDPVVNVSNVVSNVVSAWDWDPVCPPPRITITTHDPDRPPPPDPCPDPDDDDD

Mean predicted aligned error: 10.89 Å